Protein AF-A0A3N5HFW5-F1 (afdb_monomer)

Solvent-accessible surface area (backbone atoms only — not comparable to full-atom values): 7851 Å² total; per-residue (Å²): 131,84,68,73,35,30,48,63,68,52,13,52,51,48,42,52,48,43,53,49,44,38,54,51,14,50,59,28,45,70,42,92,85,38,73,66,46,23,54,51,13,57,54,38,40,55,53,26,58,60,52,48,74,49,50,88,59,42,38,59,61,41,36,62,67,56,55,52,52,51,51,46,50,52,53,29,51,50,34,50,52,50,53,52,49,54,51,50,54,50,52,46,49,71,75,75,46,79,79,66,51,73,90,40,75,67,19,42,53,5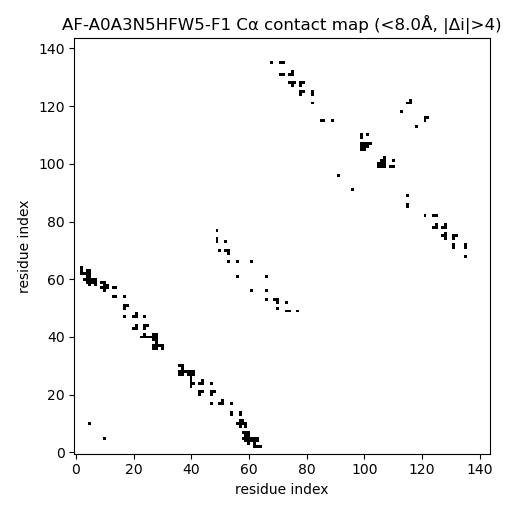8,72,69,49,76,58,68,94,76,38,66,66,54,53,53,40,51,51,50,28,52,52,39,51,51,52,50,53,53,54,56,61,74,73,108

Secondary structure (DSSP, 8-state):
--PPPPPHHHHHHHHHHHHHHHHHHHHHHT-TT-HHHHHHHHHHHHHHHHHHTTGGG-STT--HHHHHHHHHHHHHHHHHHHHHHHHHHHHHHHHHSPPP-TTSHHHHHHHHSPPGGGSHHHHHHHHHHHHHHHHHHHHHHHT-

Radius of gyration: 20.53 Å; Cα contacts (8 Å, |Δi|>4): 121; chains: 1; bounding box: 47×36×52 Å

Structure (mmCIF, N/CA/C/O backbone):
data_AF-A0A3N5HFW5-F1
#
_entry.id   AF-A0A3N5HFW5-F1
#
loop_
_atom_site.group_PDB
_atom_site.id
_atom_site.type_symbol
_atom_site.label_atom_id
_atom_site.la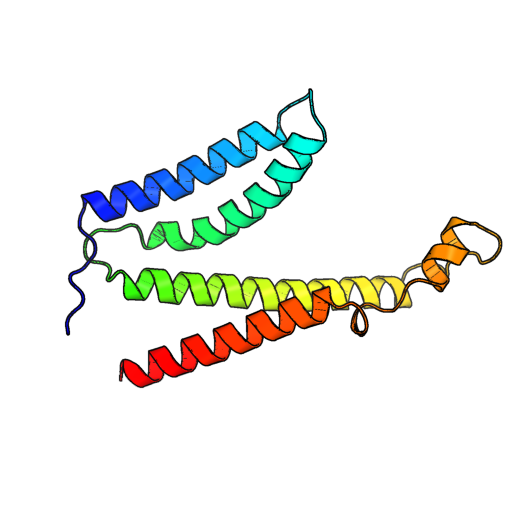bel_alt_id
_atom_site.label_comp_id
_atom_site.label_asym_id
_atom_site.label_entity_id
_atom_site.label_seq_id
_atom_site.pdbx_PDB_ins_code
_atom_site.Cartn_x
_atom_site.Cartn_y
_atom_site.Cartn_z
_atom_site.occupancy
_atom_site.B_iso_or_equiv
_atom_site.auth_seq_id
_atom_site.auth_comp_id
_atom_site.auth_asym_id
_atom_site.auth_atom_id
_atom_site.pdbx_PDB_model_num
ATOM 1 N N . MET A 1 1 ? -19.355 -10.224 20.881 1.00 44.91 1 MET A N 1
ATOM 2 C CA . MET A 1 1 ? -18.834 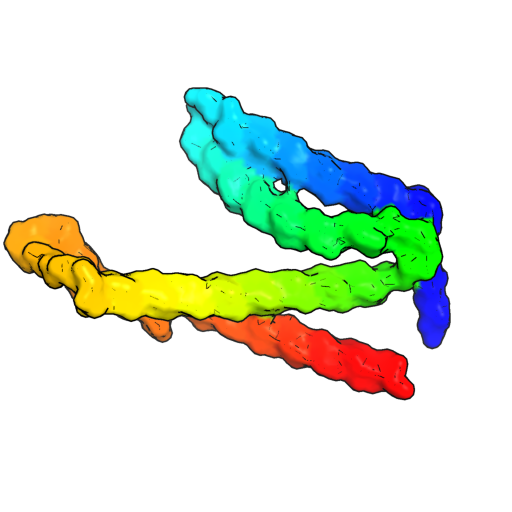-9.153 21.760 1.00 44.91 1 MET A CA 1
ATOM 3 C C . MET A 1 1 ? -19.015 -7.837 21.020 1.00 44.91 1 MET A C 1
ATOM 5 O O . MET A 1 1 ? -18.534 -7.737 19.903 1.00 44.91 1 MET A O 1
ATOM 9 N N . ARG A 1 2 ? -19.797 -6.886 21.547 1.00 51.47 2 ARG A N 1
ATOM 10 C CA . ARG A 1 2 ? -19.917 -5.555 20.931 1.00 51.47 2 ARG A CA 1
ATOM 11 C C . ARG A 1 2 ? -18.601 -4.826 21.192 1.00 51.47 2 ARG A C 1
ATOM 13 O O . ARG A 1 2 ? -18.338 -4.491 22.343 1.00 51.47 2 ARG A O 1
ATOM 20 N N . ASP A 1 3 ? -17.778 -4.646 20.163 1.00 60.69 3 ASP A N 1
ATOM 21 C CA . ASP A 1 3 ? -16.589 -3.799 20.260 1.00 60.69 3 ASP A CA 1
ATOM 22 C C . ASP A 1 3 ? -17.032 -2.431 20.784 1.00 60.69 3 ASP A C 1
ATOM 24 O O . ASP A 1 3 ? -17.871 -1.767 20.169 1.00 60.69 3 ASP A O 1
ATOM 28 N N . ALA A 1 4 ? -16.513 -2.025 21.944 1.00 74.94 4 ALA A N 1
ATOM 29 C CA . ALA A 1 4 ? -16.724 -0.674 22.434 1.00 74.94 4 ALA A CA 1
ATOM 30 C C . ALA A 1 4 ? -16.180 0.287 21.368 1.00 74.94 4 ALA A C 1
ATOM 32 O O . ALA A 1 4 ? -15.004 0.221 21.000 1.00 74.94 4 ALA A O 1
ATOM 33 N N . GLY A 1 5 ? -17.061 1.126 20.819 1.00 81.25 5 GLY A N 1
ATOM 34 C CA . GLY A 1 5 ? -16.697 2.110 19.807 1.00 81.25 5 GLY A CA 1
ATOM 35 C C . GLY A 1 5 ? -15.556 3.005 20.287 1.00 81.25 5 GLY A C 1
ATOM 36 O O . GLY A 1 5 ? -15.363 3.213 21.487 1.00 81.25 5 GLY A O 1
ATOM 37 N N . MET A 1 6 ? -14.784 3.536 19.343 1.00 86.94 6 MET A N 1
ATOM 38 C CA . MET A 1 6 ? -13.630 4.374 19.637 1.00 86.94 6 MET A CA 1
ATOM 39 C C . MET A 1 6 ? -14.025 5.545 20.545 1.00 86.94 6 MET A C 1
ATOM 41 O O . MET A 1 6 ? -15.020 6.232 20.308 1.00 86.94 6 MET A O 1
ATOM 45 N N . THR A 1 7 ? -13.233 5.780 21.592 1.00 91.12 7 THR A N 1
ATOM 46 C CA . THR A 1 7 ? -13.439 6.931 22.478 1.00 91.12 7 THR A CA 1
ATOM 47 C C . THR A 1 7 ? -13.127 8.235 21.734 1.00 91.12 7 THR A C 1
ATOM 49 O O . THR A 1 7 ? -12.329 8.221 20.793 1.00 91.12 7 THR A O 1
ATOM 52 N N . PRO A 1 8 ? -13.658 9.391 22.175 1.00 90.00 8 PRO A N 1
ATOM 53 C CA . PRO A 1 8 ? -13.321 10.681 21.570 1.00 90.00 8 PRO A CA 1
ATOM 54 C C . PRO A 1 8 ? -11.813 10.954 21.505 1.00 90.00 8 PRO A C 1
ATOM 56 O O . PRO A 1 8 ? -11.305 11.448 20.504 1.00 90.00 8 PRO A O 1
ATOM 59 N N . ARG A 1 9 ? -11.069 10.541 22.541 1.00 91.19 9 ARG A N 1
ATOM 60 C CA . ARG A 1 9 ? -9.601 10.637 22.569 1.00 91.19 9 ARG A CA 1
ATOM 61 C C . ARG A 1 9 ? -8.933 9.733 21.531 1.00 91.19 9 ARG A C 1
ATOM 63 O O . ARG A 1 9 ? -7.901 10.108 20.986 1.00 91.19 9 ARG A O 1
ATOM 70 N N . GLY A 1 10 ? -9.488 8.548 21.277 1.00 88.75 10 GLY A N 1
ATOM 71 C CA . GLY A 1 10 ? -8.993 7.639 20.242 1.00 88.75 10 GLY A CA 1
ATOM 72 C C . GLY A 1 10 ? -9.163 8.223 18.840 1.00 88.75 10 GLY A C 1
ATOM 73 O O . GLY A 1 10 ? -8.217 8.191 18.058 1.00 88.75 10 GLY A O 1
ATOM 74 N N . ALA A 1 11 ? -10.325 8.824 18.570 1.00 91.06 11 ALA A N 1
ATOM 75 C CA . ALA A 1 11 ? -10.624 9.464 17.291 1.00 91.06 11 ALA A CA 1
ATOM 76 C C . ALA A 1 11 ? -9.651 10.618 16.999 1.00 91.06 11 ALA A C 1
ATOM 78 O O . ALA A 1 11 ? -8.991 10.617 15.964 1.00 91.06 11 ALA A O 1
ATOM 79 N N . LEU A 1 12 ? -9.456 11.512 17.974 1.00 93.44 12 LEU A N 1
ATOM 80 C CA . LEU A 1 12 ? -8.492 12.617 17.888 1.00 93.44 12 LEU A CA 1
ATOM 81 C C . LEU A 1 12 ? -7.049 12.147 17.665 1.00 93.44 12 LEU A C 1
ATOM 83 O O . LEU A 1 12 ? -6.314 12.737 16.879 1.00 93.44 12 LEU A O 1
ATOM 87 N N . ARG A 1 13 ? -6.619 11.074 18.342 1.00 93.25 13 ARG A N 1
ATOM 88 C CA . ARG A 1 13 ? -5.270 10.517 18.146 1.00 93.25 13 ARG A CA 1
ATOM 89 C C . ARG A 1 13 ? -5.081 9.961 16.740 1.00 93.25 13 ARG A C 1
ATOM 91 O O . ARG A 1 13 ? -4.014 10.160 16.168 1.00 93.25 13 ARG A O 1
ATOM 98 N N . LEU A 1 14 ? -6.088 9.269 16.206 1.00 91.94 14 LEU A N 1
ATOM 99 C CA . LEU A 1 14 ? -6.043 8.754 14.841 1.00 91.94 14 LEU A CA 1
ATOM 100 C C . LEU A 1 14 ? -5.963 9.910 13.839 1.00 91.94 14 LEU A C 1
ATOM 102 O O . LEU A 1 14 ? -5.081 9.907 12.992 1.00 91.94 14 LEU A O 1
ATOM 106 N N . GLU A 1 15 ? -6.811 10.925 13.983 1.00 94.31 15 GLU A N 1
ATOM 107 C CA . GLU A 1 15 ? -6.795 12.118 13.132 1.00 94.31 15 GLU A CA 1
ATOM 108 C C . GLU A 1 15 ? -5.434 12.834 13.150 1.00 94.31 15 GLU A C 1
ATOM 110 O O . GLU A 1 15 ? -4.828 13.032 12.094 1.00 94.31 15 GLU A O 1
ATOM 115 N N . TYR A 1 16 ? -4.892 13.139 14.333 1.00 96.12 16 TYR A N 1
ATOM 116 C CA . TYR A 1 16 ? -3.579 13.782 14.440 1.00 96.12 16 TYR A CA 1
ATOM 117 C C . TYR A 1 16 ? -2.443 12.926 13.896 1.00 96.12 16 TYR A C 1
ATOM 119 O O . TYR A 1 16 ? -1.502 13.467 13.318 1.00 96.12 16 TYR A O 1
ATOM 127 N N . PHE A 1 17 ? -2.519 11.606 14.048 1.00 95.25 17 PHE A N 1
ATOM 128 C CA . PHE A 1 17 ? -1.532 10.710 13.464 1.00 95.25 17 PHE A CA 1
ATOM 129 C C . PHE A 1 17 ? -1.549 10.781 11.932 1.00 95.25 17 PHE A C 1
ATOM 131 O O . PHE A 1 17 ? -0.491 10.920 11.322 1.00 95.25 17 PHE A O 1
ATOM 138 N N . ILE A 1 18 ? -2.734 10.740 11.314 1.00 95.00 18 ILE A N 1
ATOM 139 C CA . ILE A 1 18 ? -2.890 10.796 9.853 1.00 95.00 18 ILE A CA 1
ATOM 140 C C . ILE A 1 18 ? -2.353 12.126 9.308 1.00 95.00 18 ILE A C 1
ATOM 142 O O . ILE A 1 18 ? -1.529 12.138 8.391 1.00 95.00 18 ILE A O 1
ATOM 146 N N . ILE A 1 19 ? -2.780 13.244 9.900 1.00 95.19 19 ILE A N 1
ATOM 147 C CA . ILE A 1 19 ? -2.357 14.587 9.482 1.00 95.19 19 ILE A CA 1
ATOM 148 C C . ILE A 1 19 ? -0.853 14.771 9.717 1.00 95.19 19 ILE A C 1
ATOM 150 O O . ILE A 1 19 ? -0.131 15.225 8.828 1.00 95.19 19 ILE A O 1
ATOM 154 N N . GLY A 1 20 ? -0.366 14.378 10.896 1.00 96.44 20 GLY A N 1
ATOM 155 C CA . GLY A 1 20 ? 1.040 14.485 11.274 1.00 96.44 20 GLY A CA 1
ATOM 156 C C . GLY A 1 20 ? 1.957 13.679 10.358 1.00 96.44 20 GLY A C 1
ATOM 157 O O . GLY A 1 20 ? 2.999 14.184 9.946 1.00 96.44 20 GLY A O 1
ATOM 158 N N . LEU A 1 21 ? 1.548 12.467 9.971 1.00 96.50 21 LEU A N 1
ATOM 159 C CA . LEU A 1 21 ? 2.282 11.641 9.013 1.00 96.50 21 LEU A CA 1
ATOM 160 C C . LEU A 1 21 ? 2.397 12.327 7.644 1.00 96.50 21 LEU A C 1
ATOM 162 O O . LEU A 1 21 ? 3.474 12.323 7.048 1.00 96.50 21 LEU A O 1
ATOM 166 N N . GLY A 1 22 ? 1.316 12.952 7.168 1.00 95.50 22 GLY A N 1
ATOM 167 C CA . GLY A 1 22 ? 1.313 13.714 5.918 1.00 95.50 22 GLY A CA 1
ATOM 168 C C . GLY A 1 22 ? 2.246 14.925 5.962 1.00 95.50 22 GLY A C 1
ATOM 169 O O . GLY A 1 22 ? 3.087 15.086 5.078 1.00 95.50 22 GLY A O 1
ATOM 170 N N . ILE A 1 23 ? 2.161 15.739 7.018 1.00 96.75 23 ILE A N 1
ATOM 171 C CA . ILE A 1 23 ? 3.045 16.901 7.205 1.00 96.75 23 ILE A CA 1
ATOM 172 C C . ILE A 1 23 ? 4.506 16.453 7.283 1.00 96.75 23 ILE A C 1
ATOM 174 O O . ILE A 1 23 ? 5.367 17.029 6.621 1.00 96.75 23 ILE A O 1
ATOM 178 N N . PHE A 1 24 ? 4.794 15.401 8.047 1.00 96.56 24 PHE A N 1
ATOM 179 C CA . PHE A 1 24 ? 6.149 14.878 8.179 1.00 96.56 24 PHE A CA 1
ATOM 180 C C . PHE A 1 24 ? 6.704 14.361 6.842 1.00 96.56 24 PHE A C 1
ATOM 182 O O . PHE A 1 24 ? 7.853 14.649 6.508 1.00 96.56 24 PHE A O 1
ATOM 189 N N . ALA A 1 25 ? 5.889 13.681 6.029 1.00 96.25 25 ALA A N 1
ATOM 190 C CA . ALA A 1 25 ? 6.286 13.276 4.682 1.00 96.25 25 ALA A CA 1
ATOM 191 C C . ALA A 1 25 ? 6.625 14.482 3.789 1.00 96.25 25 ALA A C 1
ATOM 193 O O . ALA A 1 25 ? 7.658 14.471 3.118 1.00 96.25 25 ALA A O 1
ATOM 194 N N . LEU A 1 26 ? 5.811 15.544 3.825 1.00 94.81 26 LEU A N 1
ATOM 195 C CA . LEU A 1 26 ? 6.078 16.777 3.075 1.00 94.81 26 LEU A CA 1
ATOM 196 C C . LEU A 1 26 ? 7.379 17.448 3.524 1.00 94.81 26 LEU A C 1
ATOM 198 O O . LEU A 1 26 ? 8.183 17.846 2.682 1.00 94.81 26 LEU A O 1
ATOM 202 N N . LEU A 1 27 ? 7.625 17.517 4.835 1.00 95.25 27 LEU A N 1
ATOM 203 C CA . LEU A 1 27 ? 8.875 18.055 5.371 1.00 95.25 27 LEU A CA 1
ATOM 204 C C . LEU A 1 27 ? 10.094 17.296 4.841 1.00 95.25 27 LEU A C 1
ATOM 206 O O . LEU A 1 27 ? 11.096 17.935 4.538 1.00 95.25 27 LEU A O 1
ATOM 210 N N . LEU A 1 28 ? 10.017 15.967 4.712 1.00 94.62 28 LEU A N 1
ATOM 211 C CA . LEU A 1 28 ? 11.104 15.146 4.170 1.00 94.62 28 LEU A CA 1
ATOM 212 C C . LEU A 1 28 ? 11.300 15.329 2.659 1.00 94.62 28 LEU A C 1
ATOM 214 O O . LEU A 1 28 ? 12.440 15.347 2.196 1.00 94.62 28 LEU A O 1
ATOM 218 N N . ILE A 1 29 ? 10.213 15.485 1.898 1.00 93.50 29 ILE A N 1
ATOM 219 C CA . ILE A 1 29 ? 10.263 15.706 0.444 1.00 93.50 29 ILE A CA 1
ATOM 220 C C . ILE A 1 29 ? 10.911 17.053 0.118 1.00 93.50 29 ILE A C 1
ATOM 222 O O . ILE A 1 29 ? 11.735 17.133 -0.788 1.00 93.50 29 ILE A O 1
ATOM 226 N N . PHE A 1 30 ? 10.574 18.104 0.863 1.00 92.19 30 PHE A N 1
ATOM 227 C CA . PHE A 1 30 ? 11.059 19.457 0.585 1.00 92.19 30 PHE A CA 1
ATOM 228 C C . PHE A 1 30 ? 12.438 19.775 1.189 1.00 92.19 30 PHE A C 1
ATOM 230 O O . PHE A 1 30 ? 12.828 20.939 1.228 1.00 92.19 30 PHE A O 1
ATOM 237 N N . GLN A 1 31 ? 13.206 18.776 1.641 1.00 88.38 31 GLN A N 1
ATOM 238 C CA . GLN A 1 31 ? 14.587 18.995 2.086 1.00 88.38 31 GLN A CA 1
ATOM 239 C C . GLN A 1 31 ? 15.508 19.250 0.875 1.00 88.38 31 GLN A C 1
ATOM 241 O O . GLN A 1 31 ? 15.717 18.331 0.082 1.00 88.38 31 GLN A O 1
ATOM 246 N N . PRO A 1 32 ? 16.152 20.426 0.738 1.00 88.06 32 PRO A N 1
ATOM 247 C CA . PRO A 1 32 ? 17.059 20.702 -0.383 1.00 88.06 32 PRO A CA 1
ATOM 248 C C . PRO A 1 32 ? 18.444 20.052 -0.216 1.00 88.06 32 PRO A C 1
ATOM 250 O O . PRO A 1 32 ? 19.277 20.120 -1.114 1.00 88.06 32 PRO A O 1
ATOM 253 N N . PHE A 1 33 ? 18.715 19.433 0.938 1.00 89.00 33 PHE A N 1
ATOM 254 C CA . PHE A 1 33 ? 20.061 19.005 1.329 1.00 89.00 33 PHE A CA 1
ATOM 255 C C . PHE A 1 33 ? 20.344 17.513 1.099 1.00 89.00 33 PHE A C 1
ATOM 257 O O . PHE A 1 33 ? 21.506 17.116 1.066 1.00 89.00 33 PHE A O 1
ATOM 264 N N . SER A 1 34 ? 19.318 16.655 0.986 1.00 92.38 34 SER A N 1
ATOM 265 C CA . SER A 1 34 ? 19.516 15.197 0.977 1.00 92.38 34 SER A CA 1
ATOM 266 C C . SER A 1 34 ? 18.534 14.449 0.079 1.00 92.38 34 SER A C 1
ATOM 268 O O . SER A 1 34 ? 17.359 14.289 0.406 1.00 92.38 34 SER A O 1
ATOM 270 N N . LEU A 1 35 ? 19.068 13.855 -0.993 1.00 91.19 35 LEU A N 1
ATOM 271 C CA . LEU A 1 35 ? 18.334 12.926 -1.862 1.00 91.19 35 LEU A CA 1
ATOM 272 C C . LEU A 1 35 ? 17.809 11.696 -1.107 1.00 91.19 35 LEU A C 1
ATOM 274 O O . LEU A 1 35 ? 16.774 11.144 -1.472 1.00 91.19 35 LEU A O 1
ATOM 278 N N . LYS A 1 36 ? 18.496 11.265 -0.038 1.00 94.19 36 LYS A N 1
ATOM 279 C CA . LYS A 1 36 ? 18.046 10.131 0.783 1.00 94.19 36 LYS A CA 1
ATOM 280 C C . LYS A 1 36 ? 16.778 10.481 1.561 1.00 94.19 36 LYS A C 1
ATOM 282 O O . LYS A 1 36 ? 15.847 9.683 1.576 1.00 94.19 36 LYS A O 1
ATOM 287 N N . LEU A 1 37 ? 16.728 11.667 2.175 1.00 93.25 37 LEU A N 1
ATOM 288 C CA . LEU A 1 37 ? 15.531 12.136 2.885 1.00 93.25 37 LEU A CA 1
ATOM 289 C C . LEU A 1 37 ? 14.367 12.340 1.915 1.00 93.25 37 LEU A C 1
ATOM 291 O O . LEU A 1 37 ? 13.263 11.890 2.209 1.00 93.25 37 LEU A O 1
ATOM 295 N N . PHE A 1 38 ? 14.636 12.898 0.732 1.00 93.38 38 PHE A N 1
ATOM 296 C CA . PHE A 1 38 ? 13.650 13.006 -0.341 1.00 93.38 38 PHE A CA 1
ATOM 297 C C . PHE A 1 38 ? 13.082 11.638 -0.757 1.00 93.38 38 PHE A C 1
ATOM 299 O O . PHE A 1 38 ? 11.864 11.482 -0.866 1.00 93.38 38 PHE A O 1
ATOM 306 N N . ALA A 1 39 ? 13.938 10.629 -0.955 1.00 93.81 39 ALA A N 1
ATOM 307 C CA . ALA A 1 39 ? 13.503 9.285 -1.334 1.00 93.81 39 ALA A CA 1
ATOM 308 C C . ALA A 1 39 ? 12.634 8.635 -0.242 1.00 93.81 39 ALA A C 1
ATOM 310 O O . ALA A 1 39 ? 11.587 8.060 -0.544 1.00 93.81 39 ALA A O 1
ATOM 311 N N . ILE A 1 40 ? 13.026 8.779 1.030 1.00 95.06 40 ILE A N 1
ATOM 312 C CA . ILE A 1 40 ? 12.228 8.306 2.171 1.00 95.06 40 ILE A CA 1
ATOM 313 C C . ILE A 1 40 ? 10.885 9.043 2.223 1.00 95.06 40 ILE A C 1
ATOM 315 O O . ILE A 1 40 ? 9.844 8.400 2.333 1.00 95.06 40 ILE A O 1
ATOM 319 N N . GLY A 1 41 ? 10.889 10.372 2.090 1.00 94.94 41 GLY A N 1
ATOM 320 C CA . GLY A 1 41 ? 9.680 11.197 2.075 1.00 94.94 41 GLY A CA 1
ATOM 321 C C . GLY A 1 41 ? 8.728 10.832 0.935 1.00 94.94 41 GLY A C 1
ATOM 322 O O . GLY A 1 41 ? 7.523 10.737 1.151 1.00 94.94 41 GLY A O 1
ATOM 323 N N . SER A 1 42 ? 9.265 10.531 -0.249 1.00 94.19 42 SER A N 1
ATOM 324 C CA . SER A 1 42 ? 8.489 10.084 -1.415 1.00 94.19 42 SER A CA 1
ATOM 325 C C . SER A 1 42 ? 7.810 8.731 -1.184 1.00 94.19 42 SER A C 1
ATOM 327 O O . SER A 1 42 ? 6.680 8.521 -1.615 1.00 94.19 42 SER A O 1
ATOM 329 N N . GLY A 1 43 ? 8.452 7.811 -0.461 1.00 94.44 43 GLY A N 1
ATOM 330 C CA . GLY A 1 43 ? 7.783 6.589 -0.009 1.00 94.44 43 GLY A CA 1
ATOM 331 C C . GLY A 1 43 ? 6.727 6.879 1.062 1.00 94.44 43 GLY A C 1
ATOM 332 O O . GLY A 1 43 ? 5.608 6.362 1.012 1.00 94.44 43 GLY A O 1
ATOM 333 N N . LEU A 1 44 ? 7.062 7.748 2.018 1.00 96.00 44 LEU A N 1
ATOM 334 C CA . LEU A 1 44 ? 6.197 8.066 3.148 1.00 96.00 44 LEU A CA 1
ATOM 335 C C . LEU A 1 44 ? 4.918 8.798 2.730 1.00 96.00 44 LEU A C 1
ATOM 337 O O . LEU A 1 44 ? 3.875 8.558 3.328 1.00 96.00 44 LEU A O 1
ATOM 341 N N . VAL A 1 45 ? 4.958 9.640 1.694 1.00 96.00 45 VAL A N 1
ATOM 342 C CA . VAL A 1 45 ? 3.761 10.342 1.205 1.00 96.00 45 VAL A CA 1
ATOM 343 C C . VAL A 1 45 ? 2.755 9.382 0.573 1.00 96.00 45 VAL A C 1
ATOM 345 O O . VAL A 1 45 ? 1.553 9.574 0.740 1.00 96.00 45 VAL A O 1
ATOM 348 N N . VAL A 1 46 ? 3.214 8.303 -0.073 1.00 95.06 46 VAL A N 1
ATOM 349 C CA . VAL A 1 46 ? 2.320 7.239 -0.557 1.00 95.06 46 VAL A CA 1
ATOM 350 C C . VAL A 1 46 ? 1.649 6.554 0.631 1.00 95.06 46 VAL A C 1
ATOM 352 O O . VAL A 1 46 ? 0.428 6.406 0.644 1.00 95.06 46 VAL A O 1
ATOM 355 N N . LEU A 1 47 ? 2.420 6.208 1.670 1.00 95.00 47 LEU A N 1
ATOM 356 C CA . LEU A 1 47 ? 1.871 5.628 2.899 1.00 95.00 47 LEU A CA 1
ATOM 357 C C . LEU A 1 47 ? 0.870 6.574 3.586 1.00 95.00 47 LEU A C 1
ATOM 359 O O . LEU A 1 47 ? -0.204 6.134 3.995 1.00 95.00 47 LEU A O 1
ATOM 363 N N . ALA A 1 48 ? 1.188 7.867 3.672 1.00 95.81 48 ALA A N 1
ATOM 364 C CA . ALA A 1 48 ? 0.304 8.888 4.223 1.00 95.81 48 ALA A CA 1
ATOM 365 C C . ALA A 1 48 ? -0.992 9.004 3.410 1.00 95.81 48 ALA A C 1
ATOM 367 O O . ALA A 1 48 ? -2.074 9.021 3.991 1.00 95.81 48 ALA A O 1
ATOM 368 N N . GLY A 1 49 ? -0.899 9.002 2.077 1.00 95.31 49 GLY A N 1
ATOM 369 C CA . GLY A 1 49 ? -2.053 9.006 1.180 1.00 95.31 49 GLY A CA 1
ATOM 370 C C . GLY A 1 49 ? -2.953 7.785 1.374 1.00 95.31 49 GLY A C 1
ATOM 371 O O . GLY A 1 49 ? -4.172 7.928 1.442 1.00 95.31 49 GLY A O 1
ATOM 372 N N . LEU A 1 50 ? -2.370 6.593 1.547 1.00 95.44 50 LEU A N 1
ATOM 373 C CA . LEU A 1 50 ? -3.126 5.375 1.855 1.00 95.44 50 LEU A CA 1
ATOM 374 C C . LEU A 1 50 ? -3.839 5.485 3.203 1.00 95.44 50 LEU A C 1
ATOM 376 O O . LEU A 1 50 ? -5.049 5.272 3.279 1.00 95.44 50 LEU A O 1
ATOM 380 N N . ILE A 1 51 ? -3.116 5.872 4.250 1.00 95.88 51 ILE A N 1
ATOM 381 C CA . ILE A 1 51 ? -3.653 6.012 5.607 1.00 95.88 51 ILE A CA 1
ATOM 382 C C . ILE A 1 51 ? -4.715 7.125 5.689 1.00 95.88 51 ILE A C 1
ATOM 384 O O . ILE A 1 51 ? -5.658 7.010 6.470 1.00 95.88 51 ILE A O 1
ATOM 388 N N . ASN A 1 52 ? -4.643 8.151 4.838 1.00 96.00 52 ASN A N 1
ATOM 389 C CA . ASN A 1 52 ? -5.638 9.223 4.781 1.00 96.00 52 ASN A CA 1
ATOM 390 C C . ASN A 1 52 ? -7.044 8.736 4.383 1.00 96.00 52 ASN A C 1
ATOM 392 O O . ASN A 1 52 ? -8.041 9.352 4.755 1.00 96.00 52 ASN A O 1
ATOM 396 N N . ASN A 1 53 ? -7.159 7.576 3.729 1.00 95.75 53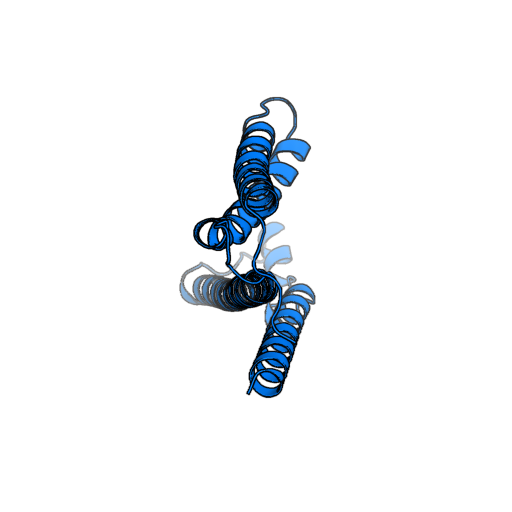 ASN A N 1
ATOM 397 C CA . ASN A 1 53 ? -8.458 6.937 3.478 1.00 95.75 53 ASN A CA 1
ATOM 398 C C . ASN A 1 53 ? -9.177 6.509 4.773 1.00 95.75 53 ASN A C 1
ATOM 400 O O . ASN A 1 53 ? -10.375 6.229 4.751 1.00 95.75 53 ASN A O 1
ATOM 404 N N . LEU A 1 54 ? -8.468 6.462 5.907 1.00 94.69 54 LEU A N 1
ATOM 405 C CA . LEU A 1 54 ? -9.023 6.136 7.223 1.00 94.69 54 LEU A CA 1
ATOM 406 C C . LEU A 1 54 ? -9.525 7.369 7.980 1.00 94.69 54 LEU A C 1
ATOM 408 O O . LEU A 1 54 ? -10.237 7.210 8.971 1.00 94.69 54 LEU A O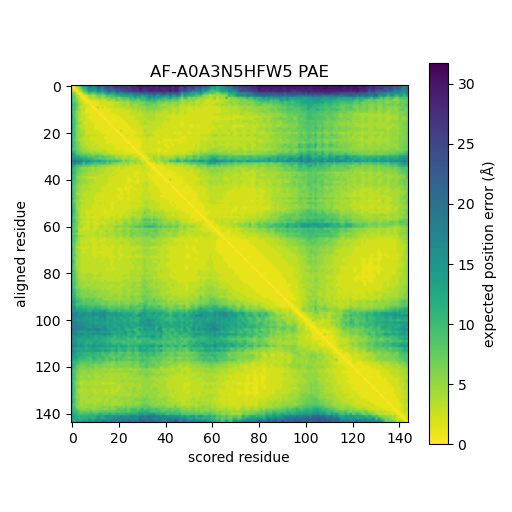 1
ATOM 412 N N . LEU A 1 55 ? -9.196 8.582 7.522 1.00 94.12 55 LEU A N 1
ATOM 413 C CA . LEU A 1 55 ? -9.570 9.830 8.190 1.00 94.12 55 LEU A CA 1
ATOM 414 C C . LEU A 1 55 ? -11.089 9.960 8.418 1.00 94.12 55 LEU A C 1
ATOM 416 O O . LEU A 1 55 ? -11.483 10.320 9.528 1.00 94.12 55 LEU A O 1
ATOM 420 N N . PRO A 1 56 ? -11.975 9.583 7.470 1.00 92.31 56 PRO A N 1
ATOM 421 C CA . PRO A 1 56 ? -13.421 9.625 7.705 1.00 92.31 56 PRO A CA 1
ATOM 422 C C . PRO A 1 56 ? -13.900 8.739 8.868 1.00 92.31 56 PRO A C 1
ATOM 424 O O . PRO A 1 56 ? -14.978 8.984 9.412 1.00 92.31 56 PRO A O 1
ATOM 427 N N . LEU A 1 57 ? -13.115 7.726 9.257 1.00 92.25 57 LEU A N 1
ATOM 428 C CA . LEU A 1 57 ? -13.419 6.798 10.351 1.00 92.25 57 LEU A CA 1
ATOM 429 C C . LEU A 1 57 ? -12.891 7.268 11.711 1.00 92.25 57 LEU A C 1
ATOM 431 O O . LEU A 1 57 ? -13.207 6.642 12.723 1.00 92.25 57 LEU A O 1
ATOM 435 N N . ALA A 1 58 ? -12.117 8.356 11.760 1.00 90.00 58 ALA A N 1
ATOM 436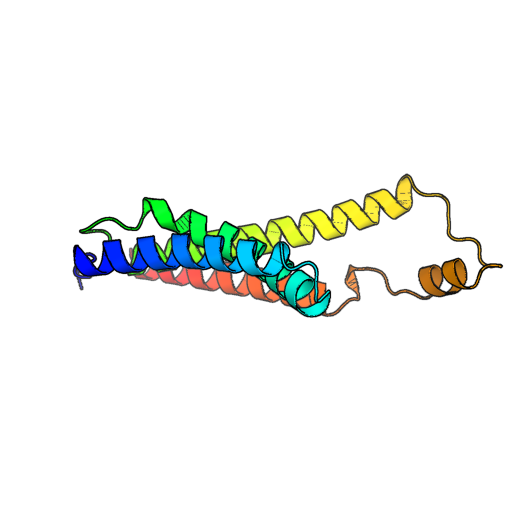 C CA . ALA A 1 58 ? -11.625 8.969 12.991 1.00 90.00 58 ALA A CA 1
ATOM 437 C C . ALA A 1 58 ? -12.751 9.729 13.717 1.00 90.00 58 ALA A C 1
ATOM 439 O O . ALA A 1 58 ? -12.689 10.935 13.929 1.00 90.00 58 ALA A O 1
ATOM 440 N N . ARG A 1 59 ? -13.827 9.020 14.075 1.00 91.81 59 ARG A N 1
ATOM 441 C CA . ARG A 1 59 ? -15.001 9.576 14.754 1.00 91.81 59 ARG A CA 1
ATOM 442 C C . ARG A 1 59 ? -15.355 8.737 15.982 1.00 91.81 59 ARG A C 1
ATOM 444 O O . ARG A 1 59 ? -15.209 7.511 15.945 1.00 91.81 59 ARG A O 1
ATOM 451 N N . PRO A 1 60 ? -15.832 9.363 17.072 1.00 90.06 60 PRO A N 1
ATOM 452 C CA . PRO A 1 60 ? -16.249 8.628 18.259 1.00 90.06 60 PRO A CA 1
ATOM 453 C C . PRO A 1 60 ? -17.361 7.622 17.932 1.00 90.06 60 PRO A C 1
ATOM 455 O O . PRO A 1 60 ? -18.236 7.899 17.114 1.00 90.06 60 PRO A O 1
ATOM 458 N N . GLY A 1 61 ? -17.340 6.458 18.579 1.00 88.50 61 GLY A N 1
ATOM 459 C CA . GLY A 1 61 ? -18.362 5.420 18.408 1.00 88.50 61 GLY A CA 1
ATOM 460 C C . GLY A 1 61 ? -18.128 4.452 17.242 1.00 88.50 61 GLY A C 1
ATOM 461 O O . GLY A 1 61 ? -18.771 3.404 17.207 1.00 88.50 61 GLY A O 1
ATOM 462 N N . VAL A 1 62 ? -17.179 4.721 16.337 1.00 89.75 62 VAL A N 1
ATOM 463 C CA . VAL A 1 62 ? -16.792 3.764 15.284 1.00 89.75 62 VAL A CA 1
ATOM 464 C C . VAL A 1 62 ? -16.013 2.600 15.909 1.00 89.75 62 VAL A C 1
ATOM 466 O O . VAL A 1 62 ? -15.040 2.846 16.627 1.00 89.75 62 VAL A O 1
ATOM 469 N N . PRO A 1 63 ? -16.386 1.330 15.674 1.00 89.56 63 PRO A N 1
ATOM 470 C CA . PRO A 1 63 ? -15.633 0.203 16.211 1.00 89.56 63 PRO A CA 1
ATOM 471 C C . PRO A 1 63 ? -14.253 0.115 15.549 1.00 89.56 63 PRO A C 1
ATOM 473 O O . PRO A 1 63 ? -14.114 0.269 14.334 1.00 89.56 63 PRO A O 1
ATOM 476 N N . VAL A 1 64 ? -13.218 -0.176 16.342 1.00 87.38 64 VAL A N 1
ATOM 477 C CA . VAL A 1 64 ? -11.825 -0.274 15.857 1.00 87.38 64 VAL A CA 1
ATOM 478 C C . VAL A 1 64 ? -11.682 -1.351 14.775 1.00 87.38 64 VAL A C 1
ATOM 480 O O . VAL A 1 64 ? -10.915 -1.186 13.827 1.00 87.38 64 VAL A O 1
ATOM 483 N N . SER A 1 65 ? -12.475 -2.421 14.851 1.00 88.56 65 SER A N 1
ATOM 484 C CA . SER A 1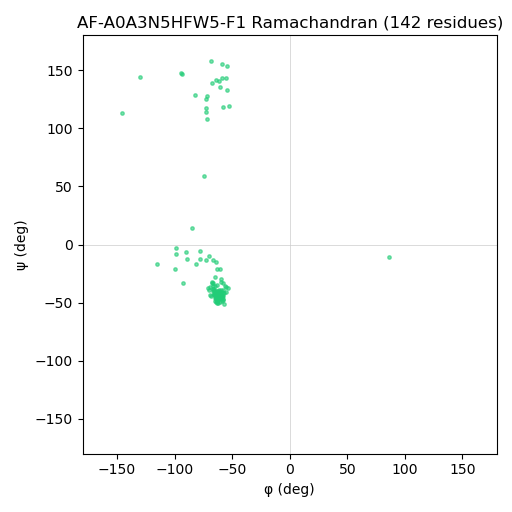 65 ? -12.551 -3.455 13.817 1.00 88.56 65 SER A CA 1
ATOM 485 C C . SER A 1 65 ? -12.951 -2.903 12.444 1.00 88.56 65 SER A C 1
ATOM 487 O O . SER A 1 65 ? -12.413 -3.364 11.438 1.00 88.56 65 SER A O 1
ATOM 489 N N . SER A 1 66 ? -13.797 -1.867 12.381 1.00 90.12 66 SER A N 1
ATOM 490 C CA . SER A 1 66 ? -14.131 -1.185 11.124 1.00 90.12 66 SER A CA 1
ATOM 491 C C . SER A 1 66 ? -12.931 -0.441 10.542 1.00 90.12 66 SER A C 1
ATOM 493 O O . SER A 1 66 ? -12.710 -0.502 9.336 1.00 90.12 66 SER A O 1
ATOM 495 N N . VAL A 1 67 ? -12.126 0.218 11.382 1.00 91.69 67 VAL A N 1
ATOM 496 C CA . VAL A 1 67 ? -10.900 0.904 10.936 1.00 91.69 67 VAL A CA 1
ATOM 497 C C . VAL A 1 67 ? -9.920 -0.100 10.338 1.00 91.69 67 VAL A C 1
ATOM 499 O O . VAL A 1 67 ? -9.394 0.127 9.251 1.00 91.69 67 VAL A O 1
ATOM 502 N N . ILE A 1 68 ? -9.729 -1.246 10.997 1.00 91.88 68 ILE A N 1
ATOM 503 C CA . ILE A 1 68 ? -8.837 -2.298 10.495 1.00 91.88 68 ILE A CA 1
ATOM 504 C C . ILE A 1 68 ? -9.377 -2.894 9.188 1.00 91.88 68 ILE A C 1
ATOM 506 O O . ILE A 1 68 ? -8.608 -3.107 8.253 1.00 91.88 68 ILE A O 1
ATOM 510 N N . ASN A 1 69 ? -10.687 -3.140 9.094 1.00 92.69 69 ASN A N 1
ATOM 511 C CA . ASN A 1 69 ? -11.316 -3.654 7.874 1.00 92.69 69 ASN A CA 1
ATOM 512 C C . ASN A 1 69 ? -11.097 -2.719 6.686 1.00 92.69 69 ASN A C 1
ATOM 514 O O . ASN A 1 69 ? -10.646 -3.169 5.633 1.00 92.69 69 ASN A O 1
ATOM 518 N N . VAL A 1 70 ? -11.345 -1.422 6.863 1.00 94.25 70 VAL A N 1
ATOM 519 C CA . VAL A 1 70 ? -11.121 -0.443 5.796 1.00 94.25 70 VAL A CA 1
ATOM 520 C C . VAL A 1 70 ? -9.633 -0.312 5.467 1.00 94.25 70 VAL A C 1
ATOM 522 O O . VAL A 1 70 ? -9.291 -0.267 4.290 1.00 94.25 70 VAL A O 1
ATOM 525 N N . ALA A 1 71 ? -8.735 -0.361 6.455 1.00 94.75 71 ALA A N 1
ATOM 526 C CA . ALA A 1 71 ? -7.292 -0.356 6.207 1.00 94.75 71 ALA A CA 1
ATOM 527 C C . ALA A 1 71 ? -6.838 -1.537 5.332 1.00 94.75 71 ALA A C 1
ATOM 529 O O . ALA A 1 71 ? -6.089 -1.337 4.376 1.00 94.75 71 ALA A O 1
ATOM 530 N N . MET A 1 72 ? -7.331 -2.751 5.605 1.00 95.56 72 MET A N 1
ATOM 531 C CA . MET A 1 72 ? -7.037 -3.925 4.773 1.00 95.56 72 MET A CA 1
ATOM 532 C C . MET A 1 72 ? -7.592 -3.774 3.354 1.00 95.56 72 MET A C 1
ATOM 534 O O . MET A 1 72 ? -6.908 -4.134 2.398 1.00 95.56 72 MET A O 1
ATOM 538 N N . ILE A 1 73 ? -8.802 -3.225 3.203 1.00 95.56 73 ILE A N 1
ATOM 539 C CA . ILE A 1 73 ? -9.416 -2.983 1.889 1.00 95.56 73 ILE A CA 1
ATOM 540 C C . ILE A 1 73 ? -8.586 -1.981 1.084 1.00 95.56 73 ILE A C 1
ATOM 542 O O . ILE A 1 73 ? -8.250 -2.256 -0.065 1.00 95.56 73 ILE A O 1
ATOM 546 N N . VAL A 1 74 ? -8.210 -0.849 1.684 1.00 96.56 74 VAL A N 1
ATOM 547 C CA . VAL A 1 74 ? -7.390 0.182 1.030 1.00 96.56 74 VAL A CA 1
ATOM 548 C C . VAL A 1 74 ? -6.036 -0.390 0.605 1.00 96.56 74 VAL A C 1
ATOM 550 O O . VAL A 1 74 ? -5.623 -0.194 -0.537 1.00 96.56 74 VAL A O 1
ATOM 553 N N . ALA A 1 75 ? -5.371 -1.151 1.481 1.00 96.19 75 ALA A N 1
ATOM 554 C CA . ALA A 1 75 ? -4.105 -1.809 1.158 1.00 96.19 75 ALA A CA 1
ATOM 555 C C . ALA A 1 75 ? -4.252 -2.822 0.009 1.00 96.19 75 ALA A C 1
ATOM 557 O O . ALA A 1 75 ? -3.429 -2.846 -0.905 1.00 96.19 75 ALA A O 1
ATOM 558 N N . MET A 1 76 ? -5.322 -3.621 0.013 1.00 97.19 76 MET A N 1
ATOM 559 C CA . MET A 1 76 ? -5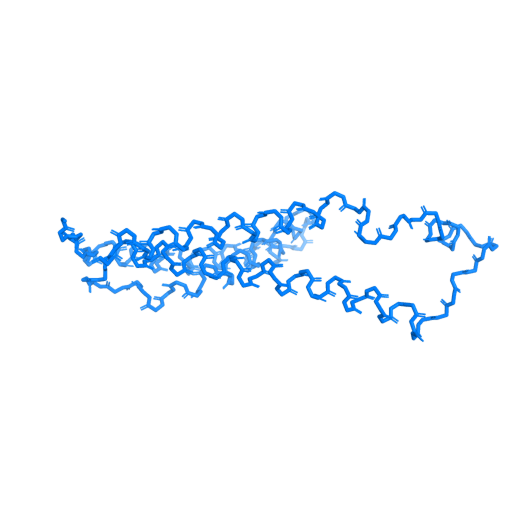.596 -4.597 -1.043 1.00 97.19 76 MET A CA 1
ATOM 560 C C . MET A 1 76 ? -5.845 -3.912 -2.390 1.00 97.19 76 MET A C 1
ATOM 562 O O . MET A 1 76 ? -5.256 -4.311 -3.394 1.00 97.19 76 MET A O 1
ATOM 566 N N . ILE A 1 77 ? -6.676 -2.863 -2.412 1.00 96.50 77 ILE A N 1
ATOM 567 C CA . ILE A 1 77 ? -6.943 -2.070 -3.620 1.00 96.50 77 ILE A CA 1
ATOM 568 C C . ILE A 1 77 ? -5.639 -1.475 -4.149 1.00 96.50 77 ILE A C 1
ATOM 570 O O . ILE A 1 77 ? -5.372 -1.580 -5.344 1.00 96.50 77 ILE A O 1
ATOM 574 N N . PHE A 1 78 ? -4.799 -0.914 -3.277 1.00 96.62 78 PHE A N 1
ATOM 575 C CA . PHE A 1 78 ? -3.496 -0.391 -3.675 1.00 96.62 78 PHE A CA 1
ATOM 576 C C . PHE A 1 78 ? -2.618 -1.462 -4.333 1.00 96.62 78 PHE A C 1
ATOM 578 O O . PHE A 1 78 ? -2.090 -1.221 -5.416 1.00 96.62 78 PHE A O 1
ATOM 585 N N . CYS A 1 79 ? -2.504 -2.657 -3.742 1.00 97.19 79 CYS A N 1
ATOM 586 C CA . CYS A 1 79 ? -1.742 -3.756 -4.341 1.00 97.19 79 CYS A CA 1
ATOM 587 C C . CYS A 1 79 ? -2.289 -4.157 -5.720 1.00 97.19 79 CYS A C 1
ATOM 589 O O . CYS A 1 79 ? -1.510 -4.339 -6.655 1.00 97.19 79 CYS A O 1
ATOM 591 N N . ILE A 1 80 ? -3.612 -4.258 -5.870 1.00 97.31 80 ILE A N 1
ATOM 592 C CA . ILE A 1 80 ? -4.253 -4.607 -7.148 1.00 97.31 80 ILE A CA 1
ATOM 593 C C . ILE A 1 80 ? -3.979 -3.531 -8.203 1.00 97.31 80 ILE A C 1
ATOM 595 O O . ILE A 1 80 ? -3.531 -3.847 -9.305 1.00 97.31 80 ILE A O 1
ATOM 599 N N . VAL A 1 81 ? -4.201 -2.259 -7.866 1.00 96.94 81 VAL A N 1
ATOM 600 C CA . VAL A 1 81 ? -3.956 -1.132 -8.776 1.00 96.94 81 VAL A CA 1
ATOM 601 C C . VAL A 1 81 ? -2.479 -1.056 -9.156 1.00 96.94 81 VAL A C 1
ATOM 603 O O . VAL A 1 81 ? -2.165 -0.817 -10.321 1.00 96.94 81 VAL A O 1
ATOM 606 N N . LEU A 1 82 ? -1.564 -1.317 -8.221 1.00 95.56 82 LEU A N 1
ATOM 607 C CA . LEU A 1 82 ? -0.129 -1.354 -8.492 1.00 95.56 82 LEU A CA 1
ATOM 608 C C . LEU A 1 82 ? 0.241 -2.472 -9.479 1.00 95.56 82 LEU A C 1
ATOM 610 O O . LEU A 1 82 ? 0.984 -2.217 -10.423 1.00 95.56 82 LEU A O 1
ATOM 614 N N . LEU A 1 83 ? -0.313 -3.679 -9.326 1.00 96.62 83 LEU A N 1
ATOM 615 C CA . LEU A 1 83 ? -0.106 -4.780 -10.279 1.00 96.62 83 LEU A CA 1
ATOM 616 C C . LEU A 1 83 ? -0.626 -4.434 -11.676 1.00 96.62 83 LEU A C 1
ATOM 618 O O . LEU A 1 83 ? 0.080 -4.647 -12.663 1.00 96.62 83 LEU A O 1
ATOM 622 N N . ILE A 1 84 ? -1.830 -3.860 -11.757 1.00 97.12 84 ILE A N 1
ATOM 623 C CA . ILE A 1 84 ? -2.416 -3.399 -13.022 1.00 97.12 84 ILE A CA 1
ATOM 624 C C . ILE A 1 84 ? -1.527 -2.322 -13.651 1.00 97.12 84 ILE A C 1
ATOM 626 O O . ILE A 1 84 ? -1.262 -2.370 -14.848 1.00 97.12 84 ILE A O 1
ATOM 630 N N . SER A 1 85 ? -1.015 -1.390 -12.847 1.00 96.31 85 SER A N 1
ATOM 631 C CA . SER A 1 85 ? -0.150 -0.302 -13.311 1.00 96.31 85 SER A CA 1
ATOM 632 C C . SER A 1 85 ? 1.183 -0.824 -13.851 1.00 96.31 85 SER A C 1
ATOM 634 O O . SER A 1 85 ? 1.631 -0.374 -14.902 1.00 96.31 85 SER A O 1
ATOM 636 N N . ILE A 1 86 ? 1.795 -1.811 -13.186 1.00 95.00 86 ILE A N 1
ATOM 637 C CA . ILE A 1 86 ? 3.022 -2.478 -13.655 1.00 95.00 86 ILE A CA 1
ATOM 638 C C . ILE A 1 86 ? 2.765 -3.197 -14.985 1.00 95.00 86 ILE A C 1
ATOM 640 O O . ILE A 1 86 ? 3.550 -3.054 -15.925 1.00 95.00 86 ILE A O 1
ATOM 644 N N . ALA A 1 87 ? 1.660 -3.940 -15.089 1.00 93.62 87 ALA A N 1
ATOM 645 C CA . ALA A 1 87 ? 1.294 -4.630 -16.322 1.00 93.62 87 ALA A CA 1
ATOM 646 C C . ALA A 1 87 ? 1.029 -3.639 -17.468 1.00 93.62 87 ALA A C 1
ATOM 648 O O . ALA A 1 87 ? 1.540 -3.825 -18.572 1.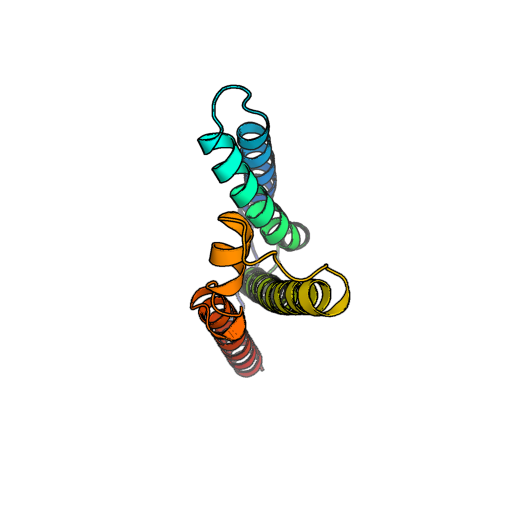00 93.62 87 ALA A O 1
ATOM 649 N N . ALA A 1 88 ? 0.296 -2.555 -17.201 1.00 94.25 88 ALA A N 1
ATOM 650 C CA . ALA A 1 88 ? 0.023 -1.500 -18.171 1.00 94.25 88 ALA A CA 1
ATOM 651 C C . ALA A 1 88 ? 1.310 -0.802 -18.634 1.00 94.25 88 ALA A C 1
ATOM 653 O O . ALA A 1 88 ? 1.503 -0.622 -19.834 1.00 94.25 88 ALA A O 1
ATOM 654 N N . ALA A 1 89 ? 2.223 -0.478 -17.713 1.00 92.38 89 ALA A N 1
ATOM 655 C CA . ALA A 1 89 ? 3.519 0.113 -18.043 1.00 92.38 89 ALA A CA 1
ATOM 656 C C . ALA A 1 89 ? 4.367 -0.817 -18.926 1.00 92.38 89 ALA A C 1
ATOM 658 O O . ALA A 1 89 ? 4.995 -0.364 -19.883 1.00 92.38 89 ALA A O 1
ATOM 659 N N . HIS A 1 90 ? 4.345 -2.125 -18.653 1.00 89.88 90 HIS A N 1
ATOM 660 C CA . HIS A 1 90 ? 5.026 -3.108 -19.490 1.00 89.88 90 HIS A CA 1
ATOM 661 C C . HIS A 1 90 ? 4.415 -3.192 -20.894 1.00 89.88 90 HIS A C 1
ATOM 663 O O . HIS A 1 90 ? 5.145 -3.125 -21.881 1.00 89.88 90 HIS A O 1
ATOM 669 N N . LEU A 1 91 ? 3.087 -3.309 -21.003 1.00 91.00 91 LEU A N 1
ATOM 670 C CA . LEU A 1 91 ? 2.404 -3.359 -22.300 1.00 91.00 91 LEU A CA 1
ATOM 671 C C . LEU A 1 91 ? 2.639 -2.076 -23.100 1.00 91.00 91 LEU A C 1
ATOM 673 O O . LEU A 1 91 ? 2.918 -2.143 -24.294 1.00 91.00 91 LEU A O 1
ATOM 677 N N . TYR A 1 92 ? 2.610 -0.918 -22.439 1.00 89.31 92 TYR A N 1
ATOM 678 C CA . TYR A 1 92 ? 2.942 0.352 -23.072 1.00 89.31 92 TYR A CA 1
ATOM 679 C C . TYR A 1 92 ? 4.360 0.338 -23.661 1.00 89.31 92 TYR A C 1
ATOM 681 O O . TYR A 1 92 ? 4.558 0.726 -24.812 1.00 89.31 92 TYR A O 1
ATOM 689 N N . GLY A 1 93 ? 5.332 -0.181 -22.905 1.00 88.50 93 GLY A N 1
ATOM 690 C CA . GLY A 1 93 ? 6.706 -0.344 -23.373 1.00 88.50 93 GLY A CA 1
ATOM 691 C C . GLY A 1 93 ? 6.837 -1.268 -24.585 1.00 88.50 93 GLY A C 1
ATOM 692 O O . GLY A 1 93 ? 7.577 -0.951 -25.509 1.00 88.50 93 GLY A O 1
ATOM 693 N N . VAL A 1 94 ? 6.095 -2.375 -24.609 1.00 86.06 94 VAL A N 1
ATOM 694 C CA . VAL A 1 94 ? 6.130 -3.346 -25.716 1.00 86.06 94 VAL A CA 1
ATOM 695 C C . VAL A 1 94 ? 5.494 -2.792 -26.994 1.00 86.06 94 VAL A C 1
ATOM 697 O O . VAL A 1 94 ? 6.004 -3.049 -28.081 1.00 86.06 94 VAL A O 1
ATOM 700 N N . PHE A 1 95 ? 4.389 -2.051 -26.883 1.00 87.62 95 PHE A N 1
ATOM 701 C CA . PHE A 1 95 ? 3.618 -1.622 -28.055 1.00 87.62 95 PHE A CA 1
ATOM 702 C C . PHE A 1 95 ? 4.005 -0.248 -28.604 1.00 87.62 95 PHE A C 1
ATOM 704 O O . PHE A 1 95 ? 3.896 -0.036 -29.809 1.00 87.62 95 PHE A O 1
ATOM 711 N N . PHE A 1 96 ? 4.423 0.690 -27.749 1.00 86.31 96 PHE A N 1
ATOM 712 C CA . PHE A 1 96 ? 4.566 2.098 -28.143 1.00 86.31 96 PHE A CA 1
ATOM 713 C C . PHE A 1 96 ? 6.002 2.622 -28.098 1.00 86.31 96 PHE A C 1
ATOM 715 O O . PHE A 1 96 ? 6.279 3.669 -28.686 1.00 86.31 96 PHE A O 1
ATOM 722 N N . LEU A 1 97 ? 6.925 1.933 -27.421 1.00 86.69 97 LEU A N 1
ATOM 723 C CA . LEU A 1 97 ? 8.323 2.360 -27.369 1.00 86.69 97 LEU A CA 1
ATOM 724 C C . LEU A 1 97 ? 9.150 1.672 -28.456 1.00 86.69 97 LEU A C 1
ATOM 726 O O . LEU A 1 97 ? 8.914 0.524 -28.826 1.00 86.69 97 LEU A O 1
ATOM 730 N N . LYS A 1 98 ? 10.154 2.391 -28.969 1.00 86.50 98 LYS A N 1
ATOM 731 C CA . LYS A 1 98 ? 11.134 1.807 -29.889 1.00 86.50 98 LYS A CA 1
ATOM 732 C C . LYS A 1 98 ? 11.931 0.713 -29.166 1.00 86.50 98 LYS A C 1
ATOM 734 O O . LYS A 1 98 ? 12.288 0.918 -28.002 1.00 86.50 98 LYS A O 1
ATOM 739 N N . PRO A 1 99 ? 12.253 -0.405 -29.844 1.00 83.81 99 PRO A N 1
ATOM 740 C CA . PRO A 1 99 ? 13.080 -1.450 -29.260 1.00 83.81 99 PRO A CA 1
ATOM 741 C C . PRO A 1 99 ? 14.421 -0.880 -28.772 1.00 83.81 99 PRO A C 1
ATOM 743 O O . PRO A 1 99 ? 14.975 0.001 -29.440 1.00 83.81 99 PRO A O 1
ATOM 746 N N . PRO A 1 100 ? 14.963 -1.368 -27.644 1.00 85.88 100 PRO A N 1
ATOM 747 C CA . PRO A 1 100 ? 16.266 -0.926 -27.160 1.00 85.88 100 PRO A CA 1
ATOM 748 C C . PRO A 1 100 ? 17.375 -1.232 -28.177 1.00 85.88 100 PRO A C 1
ATOM 750 O O . PRO A 1 100 ? 17.428 -2.337 -28.713 1.00 85.88 100 PRO A O 1
ATOM 753 N N . ASP A 1 101 ? 18.278 -0.275 -28.425 1.00 89.00 101 ASP A N 1
ATOM 754 C CA . ASP A 1 101 ? 19.391 -0.460 -29.366 1.00 89.00 101 ASP A CA 1
ATOM 755 C C . ASP A 1 101 ? 20.455 -1.403 -28.769 1.00 89.00 101 ASP A C 1
ATOM 757 O O . ASP A 1 101 ? 21.124 -1.027 -27.793 1.00 89.00 101 ASP A O 1
ATOM 761 N N . PRO A 1 102 ? 20.669 -2.600 -29.350 1.00 88.88 102 PRO A N 1
ATOM 762 C CA . PRO A 1 102 ? 21.616 -3.588 -28.838 1.00 88.88 102 PRO A CA 1
ATOM 763 C C . PRO A 1 102 ? 23.079 -3.136 -28.924 1.00 88.88 102 PRO A C 1
ATOM 765 O O . PRO A 1 102 ? 23.939 -3.755 -28.295 1.00 88.88 102 PRO A O 1
ATOM 768 N N . ASN A 1 103 ? 23.390 -2.067 -29.659 1.00 92.00 103 ASN A N 1
ATOM 769 C CA . ASN A 1 103 ? 24.744 -1.522 -29.750 1.00 92.00 103 ASN A CA 1
ATOM 770 C C . ASN A 1 103 ? 25.092 -0.616 -28.563 1.00 92.00 103 ASN A C 1
ATOM 772 O O . ASN A 1 103 ? 26.268 -0.380 -28.285 1.00 92.00 103 ASN A O 1
ATOM 776 N N . THR A 1 104 ? 24.086 -0.152 -27.818 1.00 92.00 104 THR A N 1
ATOM 777 C CA . THR A 1 104 ? 24.278 0.719 -26.654 1.00 92.00 104 THR A CA 1
ATOM 778 C C . THR A 1 104 ? 24.336 -0.079 -25.354 1.00 92.00 104 THR A C 1
ATOM 780 O O . THR A 1 104 ? 23.647 -1.086 -25.183 1.00 92.00 104 THR A O 1
ATOM 783 N N . THR A 1 105 ? 25.122 0.391 -24.382 1.00 89.25 105 THR A N 1
ATOM 784 C CA . THR A 1 105 ? 25.173 -0.218 -23.041 1.00 89.25 105 THR A CA 1
ATOM 785 C C . THR A 1 105 ? 23.792 -0.237 -22.380 1.00 89.25 105 THR A C 1
ATOM 787 O O . THR A 1 105 ? 23.401 -1.250 -21.807 1.00 89.25 105 THR A O 1
ATOM 790 N N . ALA A 1 106 ? 23.021 0.849 -22.513 1.00 84.50 106 ALA A N 1
ATOM 791 C CA . ALA A 1 106 ? 21.668 0.944 -21.965 1.00 84.50 106 ALA A CA 1
ATOM 792 C C . ALA A 1 106 ? 20.710 -0.074 -22.606 1.00 84.50 106 ALA A C 1
ATOM 794 O O . ALA A 1 106 ? 19.989 -0.767 -21.887 1.00 84.50 106 ALA A O 1
ATOM 795 N N . GLY A 1 107 ? 20.750 -0.227 -23.933 1.00 86.56 107 GLY A N 1
ATOM 796 C CA . GLY A 1 107 ? 19.890 -1.179 -24.630 1.00 86.56 107 GLY A CA 1
ATOM 797 C C . GLY A 1 107 ? 20.217 -2.633 -24.299 1.00 86.56 107 GLY A C 1
ATOM 798 O O . GLY A 1 107 ? 19.304 -3.421 -24.062 1.00 86.56 107 GLY A O 1
ATOM 799 N N . LYS A 1 108 ? 21.502 -2.982 -24.147 1.00 89.06 108 LYS A N 1
ATOM 800 C CA . LYS A 1 108 ? 21.913 -4.318 -23.670 1.00 89.06 108 LYS A CA 1
ATOM 801 C C . LYS A 1 108 ? 21.367 -4.626 -22.275 1.00 89.06 108 LYS A C 1
ATOM 803 O O . LYS A 1 108 ? 20.873 -5.727 -22.045 1.00 89.06 108 LYS A O 1
ATOM 808 N N . VAL A 1 109 ? 21.421 -3.659 -21.357 1.00 87.50 109 VAL A N 1
ATOM 809 C CA . VAL A 1 109 ? 20.881 -3.818 -19.995 1.00 87.50 109 VAL A CA 1
ATOM 810 C C . VAL A 1 109 ? 19.362 -3.990 -20.022 1.00 87.50 109 VAL A C 1
ATOM 812 O O . VAL A 1 109 ? 18.833 -4.872 -19.344 1.00 87.50 109 VAL A O 1
ATOM 815 N N . GLN A 1 110 ? 18.652 -3.201 -20.831 1.00 83.62 110 GLN A N 1
ATOM 816 C CA . GLN A 1 110 ? 17.199 -3.322 -20.971 1.00 83.62 110 GLN A CA 1
ATOM 817 C C . GLN A 1 110 ? 16.787 -4.677 -21.559 1.00 83.62 110 GLN A C 1
ATOM 819 O O . GLN A 1 110 ? 15.877 -5.308 -21.031 1.00 83.62 110 GLN A O 1
ATOM 824 N N . LEU A 1 111 ? 17.491 -5.163 -22.584 1.00 85.25 111 LEU A N 1
ATOM 825 C CA . LEU A 1 111 ? 17.227 -6.472 -23.197 1.00 85.25 111 LEU A CA 1
ATOM 826 C C . LEU A 1 111 ? 17.545 -7.645 -22.258 1.00 85.25 111 LEU A C 1
ATOM 828 O O . LEU A 1 111 ? 16.870 -8.669 -22.302 1.00 85.25 111 LEU A O 1
ATOM 832 N N . ALA A 1 112 ? 18.549 -7.498 -21.390 1.00 86.81 112 ALA A N 1
ATOM 833 C CA . ALA A 1 112 ? 18.888 -8.497 -20.376 1.00 86.81 112 ALA A CA 1
ATOM 834 C C . ALA A 1 112 ? 17.947 -8.471 -19.156 1.00 86.81 112 ALA A C 1
ATOM 836 O O . ALA A 1 112 ? 17.976 -9.386 -18.325 1.00 86.81 112 ALA A O 1
ATOM 837 N N . THR A 1 113 ? 17.126 -7.427 -19.010 1.00 84.94 113 THR A N 1
ATOM 838 C CA . THR A 1 113 ? 16.228 -7.284 -17.864 1.00 84.94 113 THR A CA 1
ATOM 839 C C . THR A 1 113 ? 15.076 -8.273 -17.984 1.00 84.94 113 THR A C 1
ATOM 841 O O . THR A 1 113 ? 14.345 -8.295 -18.972 1.00 84.94 113 THR A O 1
ATOM 844 N N . LYS A 1 114 ? 14.886 -9.094 -16.946 1.00 86.75 114 LYS A N 1
ATOM 845 C CA . LYS A 1 114 ? 13.783 -10.056 -16.910 1.00 86.75 114 LYS A CA 1
ATOM 846 C C . LYS A 1 114 ? 12.433 -9.326 -16.957 1.00 86.75 114 LYS A C 1
ATOM 848 O O . LYS A 1 114 ? 12.275 -8.308 -16.271 1.00 86.75 114 LYS A O 1
ATOM 853 N N . PRO A 1 115 ? 11.446 -9.866 -17.690 1.00 86.00 115 PRO A N 1
ATOM 854 C CA . PRO A 1 115 ? 10.107 -9.298 -17.743 1.00 86.00 115 PRO A CA 1
ATOM 855 C C . PRO A 1 115 ? 9.467 -9.240 -16.352 1.00 86.00 115 PRO A C 1
ATOM 857 O O . PRO A 1 115 ? 9.812 -10.017 -15.457 1.00 86.00 115 PRO A O 1
ATOM 860 N N . PHE A 1 116 ? 8.511 -8.324 -16.178 1.00 87.56 116 PHE A N 1
ATOM 861 C CA . PHE A 1 116 ? 7.935 -8.000 -14.867 1.00 87.56 116 PHE A CA 1
ATOM 862 C C . PHE A 1 116 ? 7.364 -9.226 -14.132 1.00 87.56 116 PHE A C 1
ATOM 864 O O . PHE A 1 116 ? 7.544 -9.357 -12.927 1.00 87.56 116 PHE A O 1
ATOM 871 N N . TYR A 1 117 ? 6.750 -10.173 -14.847 1.00 88.62 117 TYR A N 1
ATOM 872 C CA . TYR A 1 117 ? 6.155 -11.381 -14.263 1.00 88.62 117 TYR A CA 1
ATOM 873 C C . TYR A 1 117 ? 7.183 -12.386 -13.714 1.00 88.62 117 TYR A C 1
ATOM 875 O O . TYR A 1 117 ? 6.804 -13.336 -13.034 1.00 88.62 117 TYR A O 1
ATOM 883 N N . LEU A 1 118 ? 8.480 -12.197 -13.972 1.00 92.06 118 LEU A N 1
ATOM 884 C CA . LEU A 1 118 ? 9.558 -12.975 -13.348 1.00 92.06 118 LEU A CA 1
ATOM 885 C C . LEU A 1 118 ? 10.211 -12.241 -12.170 1.00 92.06 118 LEU A C 1
ATOM 887 O O . LEU A 1 118 ? 11.113 -12.784 -11.531 1.00 92.06 118 LEU A O 1
ATOM 891 N N . GLN A 1 119 ? 9.797 -11.006 -11.880 1.00 91.19 119 GLN A N 1
ATOM 892 C CA . GLN A 1 119 ? 10.374 -10.221 -10.797 1.00 91.19 119 GLN A CA 1
ATOM 893 C C . GLN A 1 119 ? 9.731 -10.609 -9.455 1.00 91.19 119 GLN A C 1
ATOM 895 O O . GLN A 1 119 ? 8.504 -10.570 -9.337 1.00 91.19 119 GLN A O 1
ATOM 900 N N . PRO A 1 120 ? 10.525 -10.925 -8.410 1.00 94.06 120 PRO A N 1
ATOM 901 C CA . PRO A 1 120 ? 9.991 -11.339 -7.111 1.00 94.06 120 PRO A CA 1
ATOM 902 C C . PRO A 1 120 ? 9.020 -10.327 -6.496 1.00 94.06 120 PRO A C 1
ATOM 904 O O . PRO A 1 120 ? 8.028 -10.715 -5.891 1.00 94.06 120 PRO A O 1
ATOM 907 N N . LEU A 1 121 ? 9.273 -9.027 -6.687 1.00 92.44 121 LEU A N 1
ATOM 908 C CA . LEU A 1 121 ? 8.430 -7.950 -6.164 1.00 92.44 121 LEU A CA 1
ATOM 909 C C . LEU A 1 121 ? 6.971 -8.064 -6.631 1.00 92.44 121 LEU A C 1
ATOM 911 O O . LEU A 1 121 ? 6.062 -7.884 -5.825 1.00 92.44 121 LEU A O 1
ATOM 915 N N . VAL A 1 122 ? 6.741 -8.405 -7.902 1.00 94.62 122 VAL A N 1
ATOM 916 C CA . VAL A 1 122 ? 5.388 -8.554 -8.463 1.00 94.62 122 VAL A CA 1
ATOM 917 C C . VAL A 1 122 ? 4.640 -9.679 -7.751 1.00 94.62 122 VAL A C 1
ATOM 919 O O . VAL A 1 122 ? 3.488 -9.510 -7.356 1.00 94.62 122 VAL A O 1
ATOM 922 N N . TRP A 1 123 ? 5.321 -10.795 -7.497 1.00 95.31 123 TRP A N 1
ATOM 923 C CA . TRP A 1 123 ? 4.752 -11.919 -6.758 1.00 95.31 123 TRP A CA 1
ATOM 924 C C . TRP A 1 123 ? 4.530 -11.608 -5.281 1.00 95.31 123 TRP A C 1
ATOM 926 O O . TRP A 1 123 ? 3.507 -12.017 -4.740 1.00 95.31 123 TRP A O 1
ATOM 936 N N . TYR A 1 124 ? 5.412 -10.836 -4.636 1.00 96.06 124 TYR A N 1
ATOM 937 C CA . TYR A 1 124 ? 5.172 -10.359 -3.271 1.00 96.06 124 TYR A CA 1
ATOM 938 C C . TYR A 1 124 ? 3.908 -9.500 -3.191 1.00 96.06 124 TYR A C 1
ATOM 940 O O . TYR A 1 124 ? 3.073 -9.727 -2.317 1.00 96.06 124 TYR A O 1
ATOM 948 N N . ILE A 1 125 ? 3.721 -8.560 -4.122 1.00 96.06 125 ILE A N 1
ATOM 949 C CA . ILE A 1 125 ? 2.520 -7.713 -4.162 1.00 96.06 125 ILE A CA 1
ATOM 950 C C . ILE A 1 125 ? 1.265 -8.569 -4.403 1.00 96.06 125 ILE A C 1
ATOM 952 O O . ILE A 1 125 ? 0.260 -8.391 -3.713 1.00 96.06 125 ILE A O 1
ATOM 956 N N . ALA A 1 126 ? 1.326 -9.530 -5.331 1.00 96.25 126 ALA A N 1
ATOM 957 C CA . ALA A 1 126 ? 0.219 -10.445 -5.613 1.00 96.25 126 ALA A CA 1
ATOM 958 C C . ALA A 1 126 ? -0.133 -11.335 -4.410 1.00 96.25 126 ALA A C 1
ATOM 960 O O . ALA A 1 126 ? -1.309 -11.479 -4.072 1.00 96.25 126 ALA A O 1
ATOM 961 N N . ALA A 1 127 ? 0.872 -11.879 -3.723 1.00 97.12 127 ALA A N 1
ATOM 962 C CA . ALA A 1 127 ? 0.683 -12.690 -2.525 1.00 97.12 127 ALA A CA 1
ATOM 963 C C . ALA A 1 127 ? 0.056 -11.877 -1.383 1.00 97.12 127 ALA A C 1
ATOM 965 O O . ALA A 1 127 ? -0.874 -12.355 -0.735 1.00 97.12 127 ALA A O 1
ATOM 966 N N . VAL A 1 128 ? 0.506 -10.635 -1.169 1.00 97.19 128 VAL A N 1
ATOM 967 C CA . VAL A 1 128 ? -0.087 -9.730 -0.171 1.00 97.19 128 VAL A CA 1
ATOM 968 C C . VAL A 1 128 ? -1.544 -9.418 -0.514 1.00 97.19 128 VAL A C 1
ATOM 970 O O . VAL A 1 128 ? -2.400 -9.511 0.364 1.00 97.19 128 VAL A O 1
ATOM 973 N N . ALA A 1 129 ? -1.856 -9.118 -1.778 1.00 96.75 129 ALA A N 1
ATOM 974 C CA . ALA A 1 129 ? -3.234 -8.878 -2.208 1.00 96.75 129 ALA A CA 1
ATOM 975 C C . ALA A 1 129 ? -4.136 -10.098 -1.953 1.00 96.75 129 ALA A C 1
ATOM 977 O O . ALA A 1 129 ? -5.224 -9.956 -1.394 1.00 96.75 129 ALA A O 1
ATOM 978 N N . ALA A 1 130 ? -3.666 -11.301 -2.297 1.00 97.31 130 ALA A N 1
ATOM 979 C CA . ALA A 1 130 ? -4.396 -12.543 -2.056 1.00 97.31 130 ALA A CA 1
ATOM 980 C C . ALA A 1 130 ? -4.591 -12.817 -0.554 1.00 97.31 130 ALA A C 1
ATOM 982 O O . ALA A 1 130 ? -5.696 -13.150 -0.123 1.00 97.31 130 ALA A O 1
ATOM 983 N N . ALA A 1 131 ? -3.550 -12.621 0.260 1.00 97.44 131 ALA A N 1
ATOM 984 C CA . ALA A 1 131 ? -3.624 -12.789 1.709 1.00 97.44 131 ALA A CA 1
ATOM 985 C C . ALA A 1 131 ? -4.626 -11.815 2.347 1.00 97.44 131 ALA A C 1
ATOM 987 O O . ALA A 1 131 ? -5.429 -12.223 3.188 1.00 97.44 131 ALA A O 1
ATOM 988 N N . LEU A 1 132 ? -4.632 -10.549 1.914 1.00 96.50 132 LEU A N 1
ATOM 989 C CA . LEU A 1 132 ? -5.607 -9.555 2.364 1.00 96.50 132 LEU A CA 1
ATOM 990 C C . LEU A 1 132 ? -7.033 -9.941 1.958 1.00 96.50 132 LEU A C 1
ATOM 992 O O . LEU A 1 132 ? -7.935 -9.865 2.791 1.00 96.50 132 LEU A O 1
ATOM 996 N N . ALA A 1 133 ? -7.240 -10.421 0.730 1.00 95.38 133 ALA A N 1
ATOM 997 C CA . ALA A 1 133 ? -8.549 -10.882 0.269 1.00 95.38 133 ALA A CA 1
ATOM 998 C C . ALA A 1 133 ? -9.084 -12.050 1.118 1.00 95.38 133 ALA A C 1
ATOM 1000 O O . ALA A 1 133 ? -10.245 -12.037 1.544 1.00 95.38 133 ALA A O 1
ATOM 1001 N N . VAL A 1 134 ? -8.230 -13.032 1.428 1.00 95.88 134 VAL A N 1
ATOM 1002 C CA . VAL A 1 134 ? -8.577 -14.151 2.319 1.00 95.88 134 VAL A CA 1
ATOM 1003 C C . VAL A 1 134 ? -8.890 -13.642 3.725 1.00 95.88 134 VAL A C 1
ATOM 1005 O O . VAL A 1 134 ? -9.938 -13.984 4.276 1.00 95.88 134 VAL A O 1
ATOM 1008 N N . ALA A 1 135 ? -8.039 -12.784 4.292 1.00 95.06 135 ALA A N 1
ATOM 1009 C CA . ALA A 1 135 ? -8.234 -12.228 5.629 1.00 95.06 135 ALA A CA 1
ATOM 1010 C C . ALA A 1 135 ? -9.558 -11.452 5.744 1.00 95.06 135 ALA A C 1
ATOM 1012 O O . ALA A 1 135 ? -10.310 -11.654 6.699 1.00 95.06 135 ALA A O 1
ATOM 1013 N N . ILE A 1 136 ? -9.883 -10.613 4.755 1.00 94.25 136 ILE A N 1
ATOM 1014 C CA . ILE A 1 136 ? -11.153 -9.877 4.697 1.00 94.25 136 ILE A CA 1
ATOM 1015 C C . ILE A 1 136 ? -12.330 -10.858 4.621 1.00 94.25 136 ILE A C 1
ATOM 1017 O O . ILE A 1 136 ? -13.276 -10.736 5.399 1.00 94.25 136 ILE A O 1
ATOM 1021 N N . THR A 1 137 ? -12.258 -11.864 3.746 1.00 93.38 137 THR A N 1
ATOM 1022 C CA . THR A 1 137 ? -13.330 -12.860 3.563 1.00 93.38 137 THR A CA 1
ATOM 1023 C C . THR A 1 137 ? -13.613 -13.633 4.852 1.00 93.38 137 THR A C 1
ATOM 1025 O O . THR A 1 137 ? -14.770 -13.775 5.257 1.00 93.38 137 THR A O 1
ATOM 1028 N N . VAL A 1 138 ? -12.561 -14.089 5.536 1.00 93.31 138 VAL A N 1
ATOM 1029 C CA . VAL A 1 138 ? -12.677 -14.798 6.818 1.00 93.31 138 VAL A CA 1
ATOM 1030 C C . VAL A 1 138 ? -13.301 -13.897 7.883 1.00 93.31 138 VAL A C 1
ATOM 1032 O O . VAL A 1 138 ? -14.221 -14.327 8.579 1.00 93.31 138 VAL A O 1
ATOM 1035 N N . ARG A 1 139 ? -12.870 -12.633 7.989 1.00 89.81 139 ARG A N 1
ATOM 1036 C CA . ARG A 1 139 ? -13.419 -11.694 8.982 1.00 89.81 139 ARG A CA 1
ATOM 1037 C C . ARG A 1 139 ? -14.880 -11.349 8.730 1.00 89.81 139 ARG A C 1
ATOM 1039 O O . ARG A 1 139 ? -15.646 -11.293 9.686 1.00 89.81 139 ARG A O 1
ATOM 1046 N N . VAL A 1 140 ? -15.279 -11.161 7.472 1.00 84.94 140 VAL A N 1
ATOM 1047 C CA . VAL A 1 140 ? -16.686 -10.924 7.111 1.00 84.94 140 VAL A CA 1
ATOM 1048 C C . VAL A 1 140 ? -17.545 -12.139 7.459 1.00 84.94 140 VAL A C 1
ATOM 1050 O O . VAL A 1 140 ? -18.632 -11.973 8.004 1.00 84.94 140 VAL A O 1
ATOM 1053 N N . LYS A 1 141 ? -17.057 -13.360 7.199 1.00 83.75 141 LYS A N 1
ATOM 1054 C CA . LYS A 1 141 ? -17.770 -14.594 7.558 1.00 83.75 141 LYS A CA 1
ATOM 1055 C C . LYS A 1 141 ? -17.902 -14.766 9.072 1.00 83.75 141 LYS A C 1
ATOM 1057 O O . LYS A 1 141 ? -18.950 -15.188 9.529 1.00 83.75 141 LYS A O 1
ATOM 1062 N N . SER A 1 142 ? -16.866 -14.415 9.831 1.00 77.31 142 SER A N 1
ATOM 1063 C CA . SER A 1 142 ? -16.858 -14.503 11.298 1.00 77.31 142 SER A CA 1
ATOM 1064 C C . SER A 1 142 ? -17.727 -13.447 11.995 1.00 77.31 142 SER A C 1
ATOM 1066 O O . SER A 1 142 ? -17.936 -13.546 13.201 1.00 77.31 142 SER A O 1
ATOM 1068 N N . ALA A 1 143 ? -18.163 -12.415 11.266 1.00 67.62 143 ALA A N 1
ATOM 1069 C CA . ALA A 1 143 ? -18.998 -11.323 11.766 1.00 67.62 143 ALA A CA 1
ATOM 1070 C C . ALA A 1 143 ? -20.495 -11.493 11.441 1.00 67.62 143 ALA A C 1
ATOM 1072 O O . ALA A 1 143 ? -21.299 -10.688 11.914 1.00 67.62 143 ALA A O 1
ATOM 1073 N N . ARG A 1 144 ? -20.851 -12.488 10.617 1.00 57.38 144 ARG A N 1
ATOM 1074 C CA . ARG A 1 144 ? -22.233 -12.919 10.358 1.00 57.38 144 ARG A CA 1
ATOM 1075 C C . ARG A 1 144 ? -22.625 -14.011 11.341 1.00 57.38 144 ARG A C 1
ATOM 1077 O O . ARG A 1 144 ? -23.800 -13.992 11.754 1.00 57.38 144 ARG A O 1
#

Nearest PDB structures (foldseek):
  8a1g-assembly2_B  TM=2.435E-01  e=1.464E+00  Homo sapiens
  8abq-assembly1_A  TM=2.070E-01  e=3.110E+00  Homo sapiens

Foldseek 3Di:
DPQAWQALVRLVVLLCVLVVLQVCLVVQCPDPPDPVSNVVSVVSNVVSVLSVQLNVVSDTRRGVVVSVLSSLVSLLVVLVVVLVVLVVVLVCCVPPNDQQDCVDPVNVVVVPDDRPVPDVVNVVSVVSSVVSVVVSVVVVVVVD

pLDDT: mean 90.92, std 7.92, range [44.91, 97.44]

Sequence (144 aa):
MRDAGMTPRGALRLEYFIIGLGIFALLLIFQPFSLKLFAIGSGLVVLAGLINNLLPLARPGVPVSSVINVAMIVAMIFCIVLLISIAAAHLYGVFFLKPPDPNTTAGKVQLATKPFYLQPLVWYIAAVAAALAVAITVRVKSAR

Mean predicted aligned error: 5.93 Å